Protein AF-A0A2V2D873-F1 (afdb_monomer_lite)

Sequence (78 aa):
MKWTSYLPSDIENRLCNCKTLKKDIMYLVNAKWLAMKDARKDKQGFTKEDALVSVLELLECNGQDFPLTEEEYQELIN

Structure (mmCIF, N/CA/C/O backbone):
data_AF-A0A2V2D873-F1
#
_entry.id   AF-A0A2V2D873-F1
#
loop_
_atom_site.group_PDB
_atom_site.id
_atom_site.type_symbol
_atom_site.label_atom_id
_atom_site.label_alt_id
_atom_site.label_comp_id
_atom_site.label_asym_id
_atom_site.label_entity_id
_atom_site.label_seq_id
_atom_site.pdbx_PDB_ins_code
_atom_site.Cartn_x
_atom_site.Cartn_y
_atom_site.Cartn_z
_atom_site.occupancy
_atom_site.B_iso_or_equiv
_atom_site.auth_seq_id
_atom_site.auth_comp_id
_atom_site.auth_asym_id
_atom_site.auth_atom_id
_atom_site.pdbx_PDB_model_num
ATOM 1 N N . MET A 1 1 ? 6.136 -5.338 -14.431 1.00 65.25 1 MET A N 1
ATOM 2 C CA . MET A 1 1 ? 5.757 -6.262 -13.339 1.00 65.25 1 MET A CA 1
ATOM 3 C C . MET A 1 1 ? 4.581 -5.639 -12.591 1.00 65.25 1 MET A C 1
ATOM 5 O O . MET A 1 1 ? 4.556 -4.417 -12.490 1.00 65.25 1 MET A O 1
ATOM 9 N N . LYS A 1 2 ? 3.569 -6.410 -12.167 1.00 88.69 2 LYS A N 1
ATOM 10 C CA . LYS A 1 2 ? 2.468 -5.860 -11.351 1.00 88.69 2 LYS A CA 1
ATOM 11 C C . LYS A 1 2 ? 2.989 -5.654 -9.932 1.00 88.69 2 LYS A C 1
ATOM 13 O O . LYS A 1 2 ? 3.607 -6.563 -9.408 1.00 88.69 2 LYS A O 1
ATOM 18 N N . TRP A 1 3 ? 2.731 -4.513 -9.302 1.00 95.38 3 TRP A N 1
ATOM 19 C CA . TRP A 1 3 ? 3.251 -4.256 -7.953 1.00 95.38 3 TRP A CA 1
ATOM 20 C C . TRP A 1 3 ? 2.738 -5.260 -6.904 1.00 95.38 3 TRP A C 1
ATOM 22 O O . TRP A 1 3 ? 3.441 -5.542 -5.941 1.00 95.38 3 TRP A O 1
ATOM 32 N N . THR A 1 4 ? 1.567 -5.868 -7.127 1.00 94.88 4 THR A N 1
ATOM 33 C CA . THR A 1 4 ? 1.017 -6.907 -6.246 1.00 94.88 4 THR A CA 1
ATOM 34 C C . THR A 1 4 ? 1.844 -8.192 -6.226 1.00 94.88 4 THR A C 1
ATOM 36 O O . THR A 1 4 ? 1.747 -8.936 -5.263 1.00 94.88 4 THR A O 1
ATOM 39 N N . SER A 1 5 ? 2.740 -8.428 -7.198 1.00 95.62 5 SER A N 1
ATOM 40 C CA . SER A 1 5 ? 3.642 -9.590 -7.154 1.00 95.62 5 SER A CA 1
ATOM 41 C C . SER A 1 5 ? 4.693 -9.509 -6.044 1.00 95.62 5 SER A C 1
ATOM 43 O O . SER A 1 5 ? 5.387 -10.489 -5.797 1.00 95.62 5 SER A O 1
ATOM 45 N N . TYR A 1 6 ? 4.842 -8.346 -5.402 1.00 97.06 6 TYR A N 1
ATOM 46 C CA . TYR A 1 6 ? 5.669 -8.169 -4.208 1.00 97.06 6 TYR A CA 1
ATOM 47 C C . TYR A 1 6 ? 4.926 -8.489 -2.906 1.00 97.06 6 TYR A C 1
ATOM 49 O O . TYR A 1 6 ? 5.533 -8.441 -1.836 1.00 97.06 6 TYR A O 1
ATOM 57 N N . LEU A 1 7 ? 3.626 -8.785 -2.971 1.00 97.81 7 LEU A N 1
ATOM 58 C CA . LEU A 1 7 ? 2.816 -9.049 -1.792 1.00 97.81 7 LEU A CA 1
ATOM 59 C C . LEU A 1 7 ? 2.855 -10.530 -1.399 1.00 97.81 7 LEU A C 1
ATOM 61 O O . LEU A 1 7 ? 2.818 -11.410 -2.261 1.00 97.81 7 LEU A O 1
ATOM 65 N N . PRO A 1 8 ? 2.839 -10.824 -0.089 1.00 97.50 8 PRO A N 1
ATOM 66 C CA . PRO A 1 8 ? 2.394 -12.116 0.409 1.00 97.50 8 PRO A CA 1
ATOM 67 C C . PRO A 1 8 ? 0.995 -12.454 -0.120 1.00 97.50 8 PRO A C 1
ATOM 69 O O . PRO A 1 8 ? 0.119 -11.588 -0.195 1.00 97.50 8 PRO A O 1
ATOM 72 N N . SER A 1 9 ? 0.770 -13.7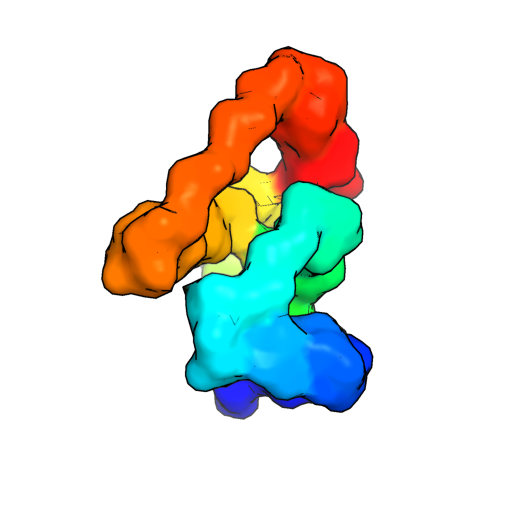25 -0.452 1.00 97.12 9 SER A N 1
ATOM 73 C CA . SER A 1 9 ? -0.464 -14.173 -1.110 1.00 97.12 9 SER A CA 1
ATOM 74 C C . SER A 1 9 ? -1.725 -13.889 -0.287 1.00 97.12 9 SER A C 1
ATOM 76 O O . SER A 1 9 ? -2.787 -13.626 -0.843 1.00 97.12 9 SER A O 1
ATOM 78 N N . ASP A 1 10 ? -1.639 -13.927 1.044 1.00 98.06 10 ASP A N 1
ATOM 79 C CA . ASP A 1 10 ? -2.766 -13.629 1.929 1.00 98.06 10 ASP A CA 1
ATOM 80 C C . ASP A 1 10 ? -3.130 -12.133 1.933 1.00 98.06 10 ASP A C 1
ATOM 82 O O . ASP A 1 10 ? -4.313 -11.796 2.018 1.00 98.06 10 ASP A O 1
ATOM 86 N N . ILE A 1 11 ? -2.136 -11.249 1.807 1.00 98.25 11 ILE A N 1
ATOM 87 C CA . ILE A 1 11 ? -2.321 -9.797 1.695 1.00 98.25 11 ILE A CA 1
ATOM 88 C C . ILE A 1 11 ? -2.875 -9.439 0.318 1.00 98.25 11 ILE A C 1
ATOM 90 O O . ILE A 1 11 ? -3.839 -8.680 0.235 1.00 98.25 11 ILE A O 1
ATOM 94 N N . GLU A 1 12 ? -2.329 -10.024 -0.754 1.00 97.88 12 GLU A N 1
ATOM 95 C CA . GLU A 1 12 ? -2.865 -9.848 -2.110 1.00 97.88 12 GLU A CA 1
ATOM 96 C C . GLU A 1 12 ? -4.334 -10.285 -2.175 1.00 97.88 12 GLU A C 1
ATOM 98 O O . GLU A 1 12 ? -5.187 -9.534 -2.649 1.00 97.88 12 GLU A O 1
ATOM 103 N N . ASN A 1 13 ? -4.662 -11.445 -1.597 1.00 97.88 13 ASN A N 1
ATOM 104 C CA . ASN A 1 13 ? -6.042 -11.915 -1.515 1.00 97.88 13 ASN A CA 1
ATOM 105 C C . ASN A 1 13 ? -6.950 -10.938 -0.755 1.00 97.88 13 ASN A C 1
ATOM 107 O O . ASN A 1 13 ? -8.074 -10.693 -1.195 1.00 97.88 13 ASN A O 1
ATOM 111 N N . ARG A 1 14 ? -6.499 -10.360 0.367 1.00 98.12 14 ARG A N 1
ATOM 112 C CA . ARG A 1 14 ? -7.286 -9.351 1.099 1.00 98.12 14 ARG A CA 1
ATOM 113 C C . ARG A 1 14 ? -7.500 -8.089 0.271 1.00 98.12 14 ARG A C 1
ATOM 115 O O . A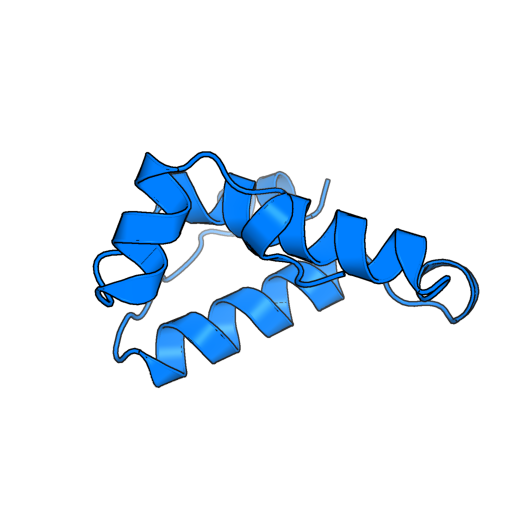RG A 1 14 ? -8.638 -7.630 0.191 1.00 98.12 14 ARG A O 1
ATOM 122 N N . LEU A 1 15 ? -6.456 -7.590 -0.390 1.00 97.56 15 LEU A N 1
ATOM 123 C CA . LEU A 1 15 ? -6.539 -6.426 -1.271 1.00 97.56 15 LEU A CA 1
ATOM 124 C C . LEU A 1 15 ? -7.544 -6.654 -2.411 1.00 97.56 15 LEU A C 1
ATOM 126 O O . LEU A 1 15 ? -8.427 -5.829 -2.623 1.00 97.56 15 LEU A O 1
ATOM 130 N N . CYS A 1 16 ? -7.462 -7.796 -3.102 1.00 95.75 16 CYS A N 1
ATOM 131 C CA . CYS A 1 16 ? -8.356 -8.134 -4.215 1.00 95.75 16 CYS A CA 1
ATOM 132 C C . CYS A 1 16 ? -9.822 -8.319 -3.802 1.00 95.75 16 CYS A C 1
ATOM 134 O O . CYS A 1 16 ? -10.706 -8.223 -4.647 1.00 95.75 16 CYS A O 1
ATOM 136 N N . ASN A 1 17 ? -10.084 -8.600 -2.525 1.00 97.19 17 ASN A N 1
ATOM 137 C CA . ASN A 1 17 ? -11.434 -8.763 -1.989 1.00 97.19 17 ASN A CA 1
ATOM 138 C C . ASN A 1 17 ? -11.931 -7.522 -1.226 1.00 97.19 17 ASN A C 1
ATOM 140 O O . ASN A 1 17 ? -12.937 -7.631 -0.526 1.00 97.19 17 ASN A O 1
ATOM 144 N N . CYS A 1 18 ? -11.232 -6.382 -1.312 1.00 97.19 18 CYS A N 1
ATOM 145 C CA . CYS A 1 18 ? -11.538 -5.156 -0.558 1.00 97.19 18 CYS A CA 1
ATOM 146 C C . CYS A 1 18 ? -11.646 -5.402 0.961 1.00 97.19 18 CYS A C 1
ATOM 148 O O . CYS A 1 18 ? -12.512 -4.866 1.649 1.00 97.19 18 CYS A O 1
ATOM 150 N N . LYS A 1 19 ? -10.783 -6.282 1.482 1.00 97.56 19 LYS A N 1
ATOM 151 C CA . LYS A 1 19 ? -10.705 -6.692 2.895 1.00 97.56 19 LYS A CA 1
ATOM 152 C C . LYS A 1 19 ? -9.344 -6.366 3.505 1.00 97.56 19 LYS A C 1
ATOM 154 O O . LYS A 1 19 ? -8.899 -7.060 4.419 1.00 97.56 19 LYS A O 1
ATOM 159 N N . THR A 1 20 ? -8.666 -5.345 2.982 1.00 98.25 20 THR A N 1
ATOM 160 C CA . THR A 1 20 ? -7.399 -4.852 3.537 1.00 98.25 20 THR A CA 1
ATOM 161 C C . THR A 1 20 ? -7.560 -4.553 5.027 1.00 98.25 20 THR A C 1
ATOM 163 O O . THR A 1 20 ? -8.595 -4.037 5.448 1.00 98.25 20 THR A O 1
ATOM 166 N N . LEU A 1 21 ? -6.554 -4.888 5.830 1.00 97.81 21 LEU A N 1
ATOM 167 C CA . LEU A 1 21 ? -6.465 -4.528 7.243 1.00 97.81 21 LEU A CA 1
ATOM 168 C C . LEU A 1 21 ? -5.439 -3.408 7.421 1.00 97.81 21 LEU A C 1
ATOM 170 O O . LEU A 1 21 ? -4.487 -3.316 6.653 1.00 97.81 21 LEU A O 1
ATOM 174 N N . LYS A 1 22 ? -5.550 -2.617 8.493 1.00 96.50 22 LYS A N 1
ATOM 175 C CA . LYS A 1 22 ? -4.599 -1.520 8.755 1.00 96.50 22 LYS A CA 1
ATOM 176 C C . LYS A 1 22 ? -3.138 -1.998 8.804 1.00 96.50 22 LYS A C 1
ATOM 178 O O . LYS A 1 22 ? -2.260 -1.388 8.209 1.00 96.50 22 LYS A O 1
ATOM 183 N N . LYS A 1 23 ? -2.893 -3.168 9.406 1.00 96.62 23 LYS A N 1
ATOM 184 C CA . LYS A 1 23 ? -1.564 -3.809 9.446 1.00 96.62 23 LYS A CA 1
ATOM 185 C C . LYS A 1 23 ? -1.012 -4.216 8.072 1.00 96.62 23 LYS A C 1
ATOM 187 O O . LYS A 1 23 ? 0.187 -4.440 7.941 1.00 96.62 23 LYS A O 1
ATOM 192 N N . ASP A 1 24 ? -1.872 -4.349 7.063 1.00 98.12 24 ASP A N 1
ATOM 193 C CA . ASP A 1 24 ? -1.453 -4.716 5.712 1.00 98.12 24 ASP A CA 1
ATOM 194 C C . ASP A 1 24 ? -0.844 -3.518 4.973 1.00 98.12 24 ASP A C 1
ATOM 196 O O . ASP A 1 24 ? -0.039 -3.723 4.067 1.00 98.12 24 ASP A O 1
ATOM 200 N N . ILE A 1 25 ? -1.178 -2.279 5.370 1.00 98.06 25 ILE A N 1
ATOM 201 C CA . ILE A 1 25 ? -0.771 -1.045 4.676 1.00 98.06 25 ILE A CA 1
ATOM 202 C C . ILE A 1 25 ? 0.748 -0.996 4.494 1.00 98.06 25 ILE A C 1
ATOM 204 O O . ILE A 1 25 ? 1.211 -0.740 3.389 1.00 98.06 25 ILE A O 1
ATOM 208 N N . MET A 1 26 ? 1.533 -1.357 5.512 1.00 98.12 26 MET A N 1
ATOM 209 C CA . MET A 1 26 ? 2.997 -1.398 5.404 1.00 98.12 26 MET A CA 1
ATOM 210 C C . MET A 1 26 ? 3.484 -2.308 4.264 1.00 98.12 26 MET A C 1
ATOM 212 O O . MET A 1 26 ? 4.392 -1.946 3.514 1.00 98.12 26 MET A O 1
ATOM 216 N N . TYR A 1 27 ? 2.868 -3.478 4.090 1.00 98.31 27 TYR A N 1
ATOM 217 C CA . TYR A 1 27 ? 3.206 -4.385 2.992 1.00 98.31 27 TYR A CA 1
ATOM 218 C C . TYR A 1 27 ? 2.795 -3.802 1.642 1.00 98.31 27 TYR A C 1
ATOM 220 O O . TYR A 1 27 ? 3.556 -3.904 0.679 1.00 98.31 27 TYR A O 1
ATOM 228 N N . LEU A 1 28 ? 1.628 -3.154 1.578 1.00 98.44 28 LEU A N 1
ATOM 229 C CA . LEU A 1 28 ? 1.141 -2.509 0.362 1.00 98.44 28 LEU A CA 1
ATOM 230 C C . LEU A 1 28 ? 2.068 -1.370 -0.083 1.00 98.44 28 LEU A C 1
ATOM 232 O O . LEU A 1 28 ? 2.482 -1.330 -1.242 1.00 98.44 28 LEU A O 1
ATOM 236 N N . VAL A 1 29 ? 2.456 -0.493 0.844 1.00 98.50 29 VAL A N 1
ATOM 237 C CA . VAL A 1 29 ? 3.371 0.629 0.585 1.00 98.50 29 VAL A CA 1
ATOM 238 C C . VAL A 1 29 ? 4.729 0.122 0.120 1.00 98.50 29 VAL A C 1
ATOM 240 O O . VAL A 1 29 ? 5.239 0.574 -0.905 1.00 98.50 29 VAL A O 1
ATOM 243 N N . ASN A 1 30 ? 5.293 -0.876 0.804 1.00 98.38 30 ASN A N 1
ATOM 244 C CA . ASN A 1 30 ? 6.579 -1.458 0.421 1.00 98.38 30 ASN A CA 1
ATOM 245 C C . ASN A 1 30 ? 6.530 -2.107 -0.970 1.00 98.38 30 ASN A C 1
ATOM 247 O O . ASN A 1 30 ? 7.425 -1.878 -1.785 1.00 98.38 30 ASN A O 1
ATOM 251 N N . ALA A 1 31 ? 5.478 -2.867 -1.274 1.00 98.31 31 ALA A N 1
ATOM 252 C CA . ALA A 1 31 ? 5.285 -3.480 -2.585 1.00 98.31 31 ALA A CA 1
ATOM 253 C C . ALA A 1 31 ? 5.138 -2.429 -3.698 1.00 98.31 31 ALA A C 1
ATOM 255 O O . ALA A 1 31 ? 5.749 -2.547 -4.766 1.00 98.31 31 ALA A O 1
ATOM 256 N N . LYS A 1 32 ? 4.370 -1.363 -3.442 1.00 98.25 32 LYS A N 1
ATOM 257 C CA . LYS A 1 32 ? 4.199 -0.248 -4.378 1.00 98.25 32 LYS A CA 1
ATOM 258 C C . LYS A 1 32 ? 5.515 0.495 -4.606 1.00 98.25 32 LYS A C 1
ATOM 260 O O . LYS A 1 32 ? 5.864 0.773 -5.754 1.00 98.25 32 LYS A O 1
ATOM 265 N N . TRP A 1 33 ? 6.272 0.748 -3.540 1.00 98.19 33 TRP A N 1
ATOM 266 C CA . TRP A 1 33 ? 7.576 1.401 -3.611 1.00 98.19 33 TRP A CA 1
ATOM 267 C C . TRP A 1 33 ? 8.609 0.570 -4.379 1.00 98.19 33 TRP A C 1
ATOM 269 O O . TRP A 1 33 ? 9.348 1.107 -5.203 1.00 98.19 33 TRP A O 1
ATOM 279 N N . LEU A 1 34 ? 8.643 -0.751 -4.177 1.00 98.00 34 LEU A N 1
ATOM 280 C CA . LEU A 1 34 ? 9.504 -1.648 -4.956 1.00 98.00 34 LEU A CA 1
ATOM 281 C C . LEU A 1 34 ? 9.202 -1.552 -6.455 1.00 98.00 34 LEU A C 1
ATOM 283 O O . LEU A 1 34 ? 10.115 -1.322 -7.245 1.00 98.00 34 LEU A O 1
ATOM 287 N N . ALA A 1 35 ? 7.925 -1.599 -6.838 1.00 97.81 35 ALA A N 1
ATOM 288 C CA . ALA A 1 35 ? 7.533 -1.449 -8.237 1.00 97.81 35 ALA A CA 1
ATOM 289 C C . ALA A 1 35 ? 7.892 -0.069 -8.824 1.00 97.81 35 ALA A C 1
ATOM 291 O O . ALA A 1 35 ? 8.257 0.029 -9.997 1.00 97.81 35 ALA A O 1
ATOM 292 N N . MET A 1 36 ? 7.818 1.001 -8.024 1.00 97.44 36 MET A N 1
ATOM 293 C CA . MET A 1 36 ? 8.280 2.334 -8.428 1.00 97.44 36 MET A CA 1
ATOM 294 C C . MET A 1 36 ? 9.797 2.363 -8.666 1.00 97.44 36 MET A C 1
ATOM 296 O O . MET A 1 36 ? 10.243 2.894 -9.687 1.00 97.44 36 MET A O 1
ATOM 300 N N . LYS A 1 37 ? 10.591 1.752 -7.778 1.00 97.31 37 LYS A N 1
ATOM 301 C CA . LYS A 1 37 ? 12.050 1.632 -7.946 1.00 97.31 37 LYS A CA 1
ATOM 302 C C . LYS A 1 37 ? 12.427 0.823 -9.186 1.00 97.31 37 LYS A C 1
ATOM 304 O O . LYS A 1 37 ? 13.305 1.249 -9.933 1.00 97.31 37 LYS A O 1
ATOM 309 N N . ASP A 1 38 ? 11.734 -0.277 -9.472 1.00 97.44 38 ASP A N 1
ATOM 310 C CA . ASP A 1 38 ? 11.975 -1.051 -10.701 1.00 97.44 38 ASP A CA 1
ATOM 311 C C . ASP A 1 38 ? 11.723 -0.224 -11.964 1.00 97.44 38 ASP A C 1
ATOM 313 O O . ASP A 1 38 ? 12.440 -0.336 -12.959 1.00 97.44 38 ASP A O 1
ATOM 317 N N . ALA A 1 39 ? 10.716 0.651 -11.910 1.00 96.62 39 ALA A N 1
ATOM 318 C CA . ALA A 1 39 ? 10.404 1.608 -12.965 1.00 96.62 39 ALA A CA 1
ATOM 319 C C . ALA A 1 39 ? 11.322 2.851 -12.958 1.00 96.62 39 ALA A C 1
ATOM 321 O O . ALA A 1 39 ? 11.071 3.801 -13.704 1.00 96.62 39 ALA A O 1
ATOM 322 N N . ARG A 1 40 ? 12.375 2.861 -12.124 1.00 97.25 40 ARG A N 1
ATOM 323 C CA . ARG A 1 40 ? 13.323 3.971 -11.921 1.00 97.25 40 ARG A CA 1
ATOM 324 C C . ARG A 1 40 ? 12.642 5.294 -11.566 1.00 97.25 40 ARG A C 1
ATOM 326 O O . ARG A 1 40 ? 13.098 6.366 -11.976 1.00 97.25 40 ARG A O 1
ATOM 333 N N . LYS A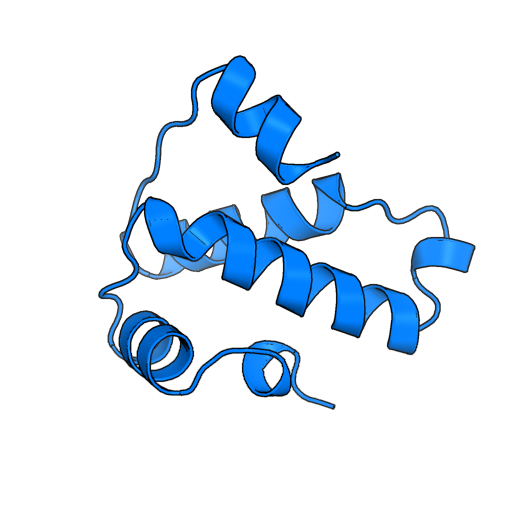 1 41 ? 11.515 5.234 -10.853 1.00 97.31 41 LYS A N 1
ATOM 334 C CA . LYS A 1 41 ? 10.783 6.424 -10.396 1.00 97.31 41 LYS A CA 1
ATOM 335 C C . LYS A 1 41 ? 11.512 7.142 -9.264 1.00 97.31 41 LYS A C 1
ATOM 337 O O . LYS A 1 41 ? 11.461 8.365 -9.211 1.00 97.31 41 LYS A O 1
ATOM 342 N N . ASP A 1 42 ? 12.297 6.420 -8.468 1.00 97.31 42 ASP A N 1
ATOM 343 C CA . ASP A 1 42 ? 13.237 7.000 -7.501 1.00 97.31 42 ASP A CA 1
ATOM 344 C C . ASP A 1 42 ? 14.238 7.961 -8.173 1.00 97.31 42 ASP A C 1
ATOM 346 O O . ASP A 1 42 ? 14.597 8.991 -7.614 1.00 97.31 42 ASP A O 1
ATOM 350 N N . LYS A 1 43 ? 14.642 7.680 -9.421 1.00 97.75 43 LYS A N 1
ATOM 351 C CA . LYS A 1 43 ? 15.504 8.570 -10.225 1.00 97.75 43 LYS A CA 1
ATOM 352 C C . LYS A 1 43 ? 14.772 9.771 -10.825 1.00 97.75 43 LYS A C 1
ATOM 354 O O . LYS A 1 43 ? 15.418 10.650 -11.384 1.00 97.75 43 LYS A O 1
ATOM 359 N N . GLN A 1 44 ? 13.446 9.798 -10.727 1.00 97.38 44 GLN A N 1
ATOM 360 C CA . GLN A 1 44 ? 12.578 10.887 -11.186 1.00 97.38 44 GLN A CA 1
ATOM 361 C C . GLN A 1 44 ? 12.065 11.745 -10.017 1.00 97.38 44 GLN A C 1
ATOM 363 O O . GLN A 1 44 ? 11.222 12.606 -10.238 1.00 97.38 44 GLN A O 1
ATOM 368 N N . GLY A 1 45 ? 12.555 11.515 -8.793 1.00 97.56 45 GLY A N 1
ATOM 369 C CA . GLY A 1 45 ? 12.159 12.268 -7.601 1.00 97.56 45 GLY A CA 1
ATOM 370 C C . GLY A 1 45 ? 10.969 11.689 -6.836 1.00 97.56 45 GLY A C 1
ATOM 371 O O . GLY A 1 45 ? 10.557 12.296 -5.857 1.00 97.56 45 GLY A O 1
ATOM 372 N N . PHE A 1 46 ? 10.441 10.526 -7.237 1.00 97.88 46 PHE A N 1
ATOM 373 C CA . PHE A 1 46 ? 9.410 9.841 -6.453 1.00 97.88 46 PHE A CA 1
ATOM 374 C C . PHE A 1 46 ? 10.013 9.246 -5.180 1.00 97.88 46 PHE A C 1
ATOM 376 O O . PHE A 1 46 ? 11.135 8.730 -5.174 1.00 97.88 46 PHE A O 1
ATOM 383 N N . THR A 1 47 ? 9.217 9.262 -4.126 1.00 98.25 47 THR A N 1
ATOM 384 C CA . THR A 1 47 ? 9.553 8.858 -2.767 1.00 98.25 47 THR A CA 1
ATOM 385 C C . THR A 1 47 ? 8.662 7.705 -2.301 1.00 98.25 47 THR A C 1
ATOM 387 O O . THR A 1 47 ? 7.728 7.276 -2.985 1.00 98.25 47 THR A O 1
ATOM 390 N N . LYS A 1 48 ? 8.947 7.179 -1.105 1.00 98.12 48 LYS A N 1
ATOM 391 C CA . LYS A 1 48 ? 8.086 6.181 -0.459 1.00 98.12 48 LYS A CA 1
ATOM 392 C C . LYS A 1 48 ? 6.746 6.785 -0.010 1.00 98.12 48 LYS A C 1
ATOM 394 O O . LYS A 1 48 ? 5.749 6.071 0.026 1.00 98.12 48 LYS A O 1
ATOM 399 N N . GLU A 1 49 ? 6.700 8.092 0.240 1.00 98.50 49 GLU A N 1
ATOM 400 C CA . GLU A 1 49 ? 5.464 8.835 0.502 1.00 98.50 49 GLU A CA 1
ATOM 401 C C . GLU A 1 49 ? 4.527 8.819 -0.715 1.00 98.50 49 GLU A C 1
ATOM 403 O O . GLU A 1 49 ? 3.347 8.519 -0.569 1.00 98.50 49 GLU A O 1
ATOM 408 N N . ASP A 1 50 ? 5.048 8.985 -1.936 1.00 98.44 50 ASP A N 1
ATOM 409 C CA . ASP A 1 50 ? 4.238 8.851 -3.160 1.00 98.44 50 ASP A CA 1
ATOM 410 C C . ASP A 1 50 ? 3.627 7.445 -3.300 1.00 98.44 50 ASP A C 1
ATOM 412 O O . ASP A 1 50 ? 2.515 7.262 -3.808 1.00 98.44 50 ASP A O 1
ATOM 416 N N . ALA A 1 51 ? 4.352 6.420 -2.841 1.00 98.31 51 ALA A N 1
ATOM 417 C CA . ALA A 1 51 ? 3.829 5.061 -2.782 1.00 98.31 51 ALA A CA 1
ATOM 418 C C . ALA A 1 51 ? 2.714 4.927 -1.732 1.00 98.31 51 ALA A C 1
ATOM 420 O O . ALA A 1 51 ? 1.718 4.259 -2.015 1.00 98.31 51 ALA A O 1
ATOM 421 N N . LEU A 1 52 ? 2.853 5.572 -0.567 1.00 98.50 52 LEU A N 1
ATOM 422 C CA . LEU A 1 52 ? 1.816 5.634 0.465 1.00 98.50 52 LEU A CA 1
ATOM 423 C C . LEU A 1 52 ? 0.546 6.312 -0.047 1.00 98.50 52 LEU A C 1
ATOM 425 O O . LEU A 1 52 ? -0.519 5.702 0.028 1.00 98.50 52 LEU A O 1
ATOM 429 N N . VAL A 1 53 ? 0.658 7.505 -0.633 1.00 98.00 53 VAL A N 1
ATOM 430 C CA . VAL A 1 53 ? -0.486 8.235 -1.204 1.00 98.00 53 VAL A CA 1
ATOM 431 C C . VAL A 1 53 ? -1.216 7.364 -2.227 1.00 98.00 53 VAL A C 1
ATOM 433 O O . VAL A 1 53 ? -2.415 7.138 -2.099 1.00 98.00 53 VAL A O 1
ATOM 436 N N . SER A 1 54 ? -0.484 6.751 -3.165 1.00 97.88 54 SER A N 1
ATOM 437 C CA . SER A 1 54 ? -1.095 5.880 -4.177 1.00 97.88 54 SER A CA 1
ATOM 438 C C . SER A 1 54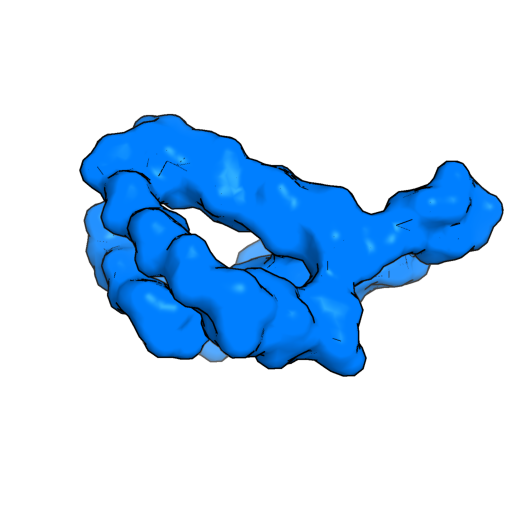 ? -1.780 4.635 -3.592 1.00 97.88 54 SER A C 1
ATOM 440 O O . SER A 1 54 ? -2.705 4.102 -4.209 1.00 97.88 54 SER A O 1
ATOM 442 N N . VAL A 1 55 ? -1.320 4.129 -2.442 1.00 98.31 55 VAL A N 1
ATOM 443 C CA . VAL A 1 55 ? -1.983 3.026 -1.731 1.00 98.31 55 VAL A CA 1
ATOM 444 C C . VAL A 1 55 ? -3.255 3.516 -1.045 1.00 98.31 55 VAL A C 1
ATOM 446 O O . VAL A 1 55 ? -4.277 2.846 -1.165 1.00 98.31 55 VAL A O 1
ATOM 449 N N . LEU A 1 56 ? -3.225 4.664 -0.367 1.00 98.00 56 LEU A N 1
ATOM 450 C CA . LEU A 1 56 ? -4.402 5.211 0.314 1.00 98.00 56 LEU A CA 1
ATOM 451 C C . LEU A 1 56 ? -5.519 5.561 -0.677 1.00 98.00 56 LEU A C 1
ATOM 453 O O . LEU A 1 56 ? -6.650 5.137 -0.463 1.00 98.00 56 LEU A O 1
ATOM 457 N N . GLU A 1 57 ? -5.196 6.195 -1.808 1.00 97.81 57 GLU A N 1
ATOM 458 C CA . GLU A 1 57 ? -6.161 6.479 -2.887 1.00 97.81 57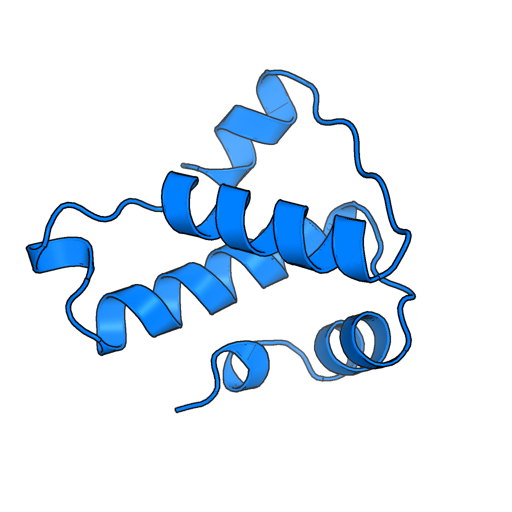 GLU A CA 1
ATOM 459 C C . GLU A 1 57 ? -6.822 5.197 -3.425 1.00 97.81 57 GLU A C 1
ATOM 461 O O . GLU A 1 57 ? -8.025 5.152 -3.691 1.00 97.81 57 GLU A O 1
ATOM 466 N N . LEU A 1 58 ? -6.043 4.118 -3.573 1.00 97.19 58 LEU A N 1
ATOM 467 C CA . LEU A 1 58 ? -6.566 2.819 -3.998 1.00 97.19 58 LEU A CA 1
ATOM 468 C C . LEU A 1 58 ? -7.524 2.224 -2.957 1.00 97.19 58 LEU A C 1
ATOM 470 O O . LEU A 1 58 ? -8.548 1.649 -3.322 1.00 97.19 58 LEU A O 1
ATOM 474 N N . LEU A 1 59 ? -7.181 2.317 -1.672 1.00 97.69 59 LEU A N 1
ATOM 475 C CA . LEU A 1 59 ? -8.012 1.788 -0.591 1.00 97.69 59 LEU A CA 1
ATOM 476 C C . LEU A 1 59 ? -9.301 2.598 -0.434 1.00 97.69 59 LEU A C 1
ATOM 478 O O . LEU A 1 59 ? -10.368 2.001 -0.286 1.00 97.69 59 LEU A O 1
ATOM 482 N N . GLU A 1 60 ? -9.233 3.917 -0.600 1.00 96.81 60 GLU A N 1
ATOM 483 C CA . GLU A 1 60 ? -10.405 4.789 -0.659 1.00 96.81 60 GLU A CA 1
ATOM 484 C C . GLU A 1 60 ? -11.329 4.397 -1.824 1.00 96.81 60 GLU A C 1
ATOM 486 O O . GLU A 1 60 ? -12.533 4.223 -1.625 1.00 96.81 60 GLU A O 1
ATOM 491 N N . CYS A 1 61 ? -10.775 4.123 -3.014 1.00 96.19 61 CYS A N 1
ATOM 492 C CA . CYS A 1 61 ? -11.541 3.602 -4.156 1.00 96.19 61 CYS A CA 1
ATOM 493 C C . CYS A 1 61 ? -12.214 2.247 -3.863 1.00 96.19 61 CYS A C 1
ATOM 495 O O . CYS A 1 61 ? -13.270 1.947 -4.421 1.00 96.19 61 CYS A O 1
ATOM 497 N N . ASN A 1 62 ? -11.629 1.436 -2.977 1.00 95.62 62 ASN A N 1
ATOM 498 C CA . ASN A 1 62 ? -12.213 0.179 -2.502 1.00 95.62 62 ASN A CA 1
ATOM 499 C C . ASN A 1 62 ? -13.262 0.380 -1.390 1.00 95.62 62 ASN A C 1
ATOM 501 O O . ASN A 1 62 ? -13.772 -0.606 -0.853 1.00 95.62 62 ASN A O 1
ATOM 505 N N . GLY A 1 63 ? -13.584 1.626 -1.026 1.00 96.19 63 GLY A N 1
ATOM 506 C CA . GLY A 1 63 ? -14.485 1.958 0.077 1.00 96.19 63 GLY A CA 1
ATOM 507 C C . GLY A 1 63 ? -13.879 1.693 1.457 1.00 96.19 63 GLY A C 1
ATOM 508 O O . GLY A 1 63 ? -14.618 1.478 2.417 1.00 96.19 63 GLY A O 1
ATOM 509 N N . GLN A 1 64 ? -12.547 1.651 1.557 1.00 96.75 64 GLN A N 1
ATOM 510 C CA . GLN A 1 64 ? -11.817 1.383 2.791 1.00 96.75 64 GLN A CA 1
ATOM 511 C C . GLN A 1 64 ? -11.021 2.621 3.222 1.00 96.75 64 GLN A C 1
ATOM 513 O O . GLN A 1 64 ? -9.946 2.886 2.690 1.00 96.75 64 GLN A O 1
ATOM 518 N N . ASP A 1 65 ? -11.537 3.348 4.211 1.00 94.50 65 ASP A N 1
ATOM 519 C CA . ASP A 1 65 ? -10.837 4.484 4.814 1.00 94.50 65 ASP A CA 1
ATOM 520 C C . ASP A 1 65 ? -9.934 4.029 5.975 1.00 94.50 65 ASP A C 1
ATOM 522 O O . ASP A 1 65 ? -10.341 3.242 6.838 1.00 94.50 65 ASP A O 1
ATOM 526 N N . PHE A 1 66 ? -8.694 4.520 5.987 1.00 95.19 66 PHE A N 1
ATOM 527 C CA . PHE A 1 66 ? -7.673 4.192 6.980 1.00 95.19 66 PHE A CA 1
ATOM 528 C C . PHE A 1 66 ? -7.030 5.470 7.521 1.00 95.19 66 PHE A C 1
ATOM 530 O O . PHE A 1 66 ? -5.954 5.853 7.058 1.00 95.19 66 PHE A O 1
ATOM 537 N N . PRO A 1 67 ? -7.633 6.113 8.535 1.00 94.62 67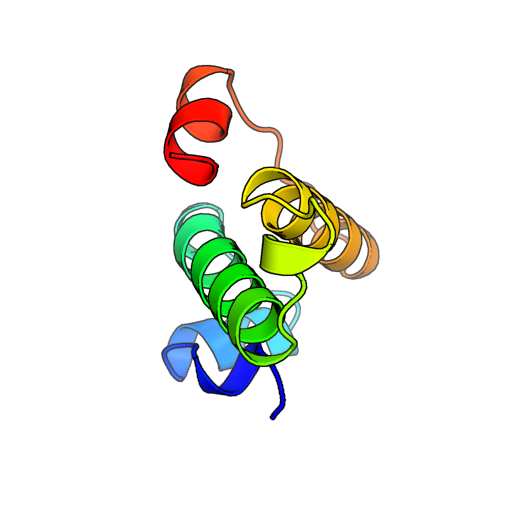 PRO A N 1
ATOM 538 C CA . PRO A 1 67 ? -7.000 7.244 9.196 1.00 94.62 67 PRO A CA 1
ATOM 539 C C . PRO A 1 67 ? -5.681 6.805 9.843 1.00 94.62 67 PRO A C 1
ATOM 541 O O . PRO A 1 67 ? -5.624 5.792 10.555 1.00 94.62 67 PRO A O 1
ATOM 544 N N . LEU A 1 68 ? -4.630 7.580 9.586 1.00 96.12 68 LEU A N 1
ATOM 545 C CA . LEU A 1 68 ? -3.291 7.378 10.129 1.00 96.12 68 LEU A CA 1
ATOM 546 C C . LEU A 1 68 ? -3.003 8.429 11.201 1.00 96.12 68 LEU A C 1
ATOM 548 O O . LEU A 1 68 ? -3.350 9.599 11.030 1.00 96.12 68 LEU A O 1
ATOM 552 N N . THR A 1 69 ? -2.356 8.022 12.291 1.00 97.25 69 THR A N 1
ATOM 553 C CA . THR A 1 69 ? -1.686 8.976 13.182 1.00 97.25 69 THR A CA 1
ATOM 554 C C . THR A 1 69 ? -0.389 9.472 12.543 1.00 97.25 69 THR A C 1
ATOM 556 O O . THR A 1 69 ? 0.084 8.919 11.547 1.00 97.25 69 THR A O 1
ATOM 559 N N . GLU A 1 70 ? 0.203 10.517 13.118 1.00 97.19 70 GLU A N 1
ATOM 560 C CA . GLU A 1 70 ? 1.498 11.025 12.666 1.00 97.19 70 GLU A CA 1
ATOM 561 C C . GLU A 1 70 ? 2.594 9.955 12.785 1.00 97.19 70 GLU A C 1
ATOM 563 O O . GLU A 1 70 ? 3.390 9.785 11.865 1.00 97.19 70 GLU A O 1
ATOM 568 N N . GLU A 1 71 ? 2.598 9.173 13.866 1.00 97.44 71 GLU A N 1
ATOM 569 C CA . GLU A 1 71 ? 3.562 8.088 14.067 1.00 97.44 71 GLU A CA 1
ATOM 570 C C . GLU A 1 71 ? 3.396 6.984 13.021 1.00 97.44 71 GLU A C 1
ATOM 572 O O . GLU A 1 71 ? 4.374 6.584 12.394 1.00 97.44 71 GLU A O 1
ATOM 577 N N . GLU A 1 72 ? 2.160 6.537 12.773 1.00 97.38 72 GLU A N 1
ATOM 578 C CA . GLU A 1 72 ? 1.876 5.520 11.753 1.00 97.38 72 GLU A CA 1
ATOM 579 C C . GLU A 1 72 ? 2.282 6.005 10.358 1.00 97.38 72 GLU A C 1
ATOM 581 O O . GLU A 1 72 ? 2.843 5.250 9.566 1.00 97.38 72 GLU A O 1
ATOM 586 N N . TYR A 1 73 ? 2.030 7.278 10.056 1.00 97.50 73 TYR A N 1
ATOM 587 C CA . TYR A 1 73 ? 2.458 7.895 8.809 1.00 97.50 73 TYR A CA 1
ATOM 588 C C . TYR A 1 73 ? 3.986 7.862 8.657 1.00 97.50 73 TYR A C 1
ATOM 590 O O . TYR A 1 73 ? 4.492 7.395 7.635 1.00 97.50 73 TYR A O 1
ATOM 598 N N . GLN A 1 74 ? 4.723 8.295 9.686 1.00 97.75 74 GLN A N 1
ATOM 599 C CA . GLN A 1 74 ? 6.187 8.288 9.678 1.00 97.75 74 GLN A CA 1
ATOM 600 C C . GLN A 1 74 ? 6.755 6.869 9.556 1.00 97.75 74 GLN A C 1
ATOM 602 O O . GLN A 1 74 ? 7.711 6.653 8.812 1.00 97.75 74 GLN A O 1
ATOM 607 N N . GLU A 1 75 ? 6.166 5.881 10.229 1.00 96.88 75 GLU A N 1
ATOM 608 C CA . GLU A 1 75 ? 6.574 4.475 10.106 1.00 96.88 75 GLU A CA 1
ATOM 609 C C . GLU A 1 75 ? 6.406 3.935 8.678 1.00 96.88 75 GLU A C 1
ATOM 611 O O . GLU A 1 75 ? 7.214 3.128 8.217 1.00 96.88 75 GLU A O 1
ATOM 616 N N . LEU A 1 76 ? 5.378 4.379 7.952 1.00 97.00 76 LEU A N 1
ATOM 617 C CA . LEU A 1 76 ? 5.096 3.899 6.598 1.00 97.00 76 LEU A CA 1
ATOM 618 C C . LEU A 1 76 ? 6.046 4.479 5.540 1.00 97.00 76 LEU A C 1
ATOM 620 O O . LEU A 1 76 ? 6.309 3.806 4.536 1.00 97.00 76 LEU A O 1
ATOM 624 N N . ILE A 1 77 ? 6.568 5.692 5.749 1.00 95.81 77 ILE A N 1
ATOM 625 C CA . ILE A 1 77 ? 7.427 6.385 4.771 1.00 95.81 77 ILE A CA 1
ATOM 626 C C . ILE A 1 77 ? 8.934 6.249 5.034 1.00 95.81 77 ILE A C 1
ATOM 628 O O . ILE A 1 77 ? 9.719 6.520 4.122 1.00 95.81 77 ILE A O 1
ATOM 632 N N . ASN A 1 78 ? 9.335 5.781 6.219 1.00 90.56 78 ASN A N 1
ATOM 633 C CA . ASN A 1 78 ? 10.730 5.472 6.568 1.00 90.56 78 ASN A CA 1
ATOM 634 C C . ASN A 1 78 ? 11.096 4.011 6.251 1.00 90.56 78 ASN A C 1
ATOM 636 O O . ASN A 1 78 ? 12.268 3.742 5.909 1.00 90.56 78 ASN A O 1
#

Secondary structure (DSSP, 8-state):
--GGGGS-HHHHHHHHTT---GGGHHHHHHHHHHHHHHTT-GGGT--HHHHHHHHHHHHHHTT------HHHHHHHH-

pLDDT: mean 96.74, std 3.91, range [65.25, 98.5]

Foldseek 3Di:
DPLCVQADPVQSVCLVVLNHDLVSLLSQLVSQVVVCVVVVVVVVVDASLNSSVVSQVSSVVSVHHDDDDPVRSVVSRD

Radius of gyration: 12.02 Å; chains: 1; bounding box: 30×26×27 Å